Protein AF-A8V5G4-F1 (afdb_monomer)

pLDDT: mean 94.45, std 5.9, range [52.25, 98.38]

Mean predicted aligned error: 3.03 Å

Foldseek 3Di:
DFDPLLVVLVVLCVVVVNDDDVQLSVVVSVLLVLCLVLCVVLVLDPDRDSNCCSVVFQNVLSVVVVVCVVVVNDQFCEEEEDAQCRLNPPNVSVCSRCPPRYNYDYHHDDVSSVVNVVVSVVD

Secondary structure (DSSP, 8-state):
---TTHHHHHHHHHHTT----HHHHHHHHHHHHHHHHHHHHH---S---HHHHIIIIIIHHHHHHHHHHHTT---TTEEEEEET-TTTTTHHHHHHHHGGGEEEEEE-S-HHHHHHHHHHHT-

Solvent-accessible surface area (backbone atoms only — not comparable to full-atom values): 7141 Å² total; per-residue (Å²): 132,80,59,75,51,52,55,53,42,54,50,54,30,56,79,66,75,45,92,77,53,73,71,44,50,52,50,51,43,53,46,51,57,50,46,57,60,46,35,75,74,67,60,63,63,90,81,78,54,64,58,54,44,33,50,72,45,44,45,51,32,50,49,49,58,58,49,28,62,76,68,73,53,80,55,73,83,32,83,43,77,29,82,64,15,56,84,40,53,47,48,48,50,44,43,58,72,50,41,89,36,42,50,76,45,78,38,59,86,54,63,75,38,42,51,52,54,58,59,57,73,77,109

Structure (mmCIF, N/CA/C/O backbone):
data_AF-A8V5G4-F1
#
_entry.id   AF-A8V5G4-F1
#
loop_
_atom_site.group_PDB
_atom_site.id
_atom_site.type_symbol
_atom_site.label_atom_id
_atom_site.label_alt_id
_atom_site.label_comp_id
_atom_site.label_asym_id
_atom_site.label_entity_id
_atom_site.label_seq_id
_atom_site.pdbx_PDB_ins_code
_atom_site.Cartn_x
_atom_site.Cartn_y
_atom_site.Cartn_z
_atom_site.occupancy
_atom_site.B_iso_or_equiv
_atom_site.auth_seq_id
_atom_site.auth_comp_id
_atom_site.auth_asym_id
_atom_site.auth_atom_id
_atom_site.pdbx_PDB_model_num
ATOM 1 N N . MET A 1 1 ? 5.708 -18.746 -5.980 1.00 67.44 1 MET A N 1
ATOM 2 C CA . MET A 1 1 ? 6.543 -18.438 -4.799 1.00 67.44 1 MET A CA 1
ATOM 3 C C . MET A 1 1 ? 6.473 -16.942 -4.561 1.00 67.44 1 MET A C 1
ATOM 5 O O . MET A 1 1 ? 6.539 -16.213 -5.543 1.00 67.44 1 MET A O 1
ATOM 9 N N . MET A 1 2 ? 6.286 -16.519 -3.309 1.00 81.19 2 MET A N 1
ATOM 10 C CA . MET A 1 2 ? 6.210 -15.104 -2.922 1.00 81.19 2 MET A CA 1
ATOM 11 C C . MET A 1 2 ? 7.555 -14.407 -3.172 1.00 81.19 2 MET A C 1
ATOM 13 O O . MET A 1 2 ? 8.603 -15.034 -2.990 1.00 81.19 2 MET A O 1
ATOM 17 N N . ASN A 1 3 ? 7.550 -13.142 -3.606 1.00 90.50 3 ASN A N 1
ATOM 18 C CA . ASN A 1 3 ? 8.792 -12.402 -3.831 1.00 90.50 3 ASN A CA 1
ATOM 19 C C . ASN A 1 3 ? 9.570 -12.268 -2.503 1.00 90.50 3 ASN A C 1
ATOM 21 O O . ASN A 1 3 ? 8.979 -11.858 -1.498 1.00 90.50 3 ASN A O 1
ATOM 25 N N . PRO A 1 4 ? 10.890 -12.552 -2.473 1.00 93.31 4 PRO A N 1
ATOM 26 C CA . PRO A 1 4 ? 11.698 -12.437 -1.256 1.00 93.31 4 PRO A CA 1
ATOM 27 C C . PRO A 1 4 ? 11.636 -11.049 -0.612 1.00 93.31 4 PRO A C 1
ATOM 29 O O . PRO A 1 4 ? 11.712 -10.928 0.610 1.00 93.31 4 PRO A O 1
ATOM 32 N N . GLU A 1 5 ? 11.452 -9.999 -1.413 1.00 95.88 5 GLU A N 1
ATOM 33 C CA . GLU A 1 5 ? 11.369 -8.620 -0.938 1.00 95.88 5 GLU A CA 1
ATOM 34 C C . GLU A 1 5 ? 10.124 -8.346 -0.083 1.00 95.88 5 GLU A C 1
ATOM 36 O O . GLU A 1 5 ? 10.141 -7.421 0.723 1.00 95.88 5 GLU A O 1
ATOM 41 N N . ILE A 1 6 ? 9.073 -9.169 -0.154 1.00 97.31 6 ILE A N 1
ATOM 42 C CA . ILE A 1 6 ? 7.912 -9.046 0.745 1.00 97.31 6 ILE A CA 1
ATOM 43 C C . ILE A 1 6 ? 8.288 -9.367 2.197 1.00 97.31 6 ILE A C 1
ATOM 45 O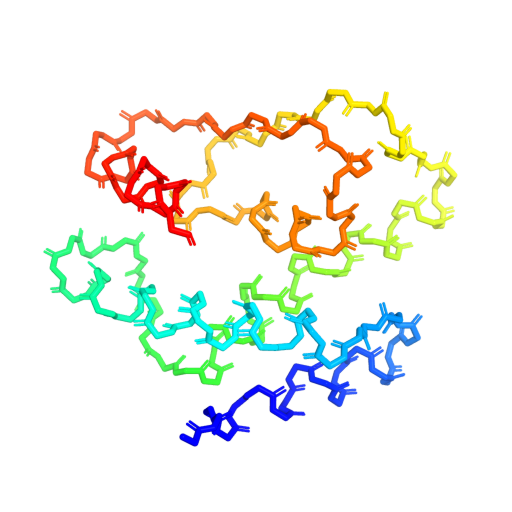 O . ILE A 1 6 ? 7.720 -8.788 3.124 1.00 97.31 6 ILE A O 1
ATOM 49 N N . ASN A 1 7 ? 9.324 -10.180 2.425 1.00 96.81 7 ASN A N 1
ATOM 50 C CA . ASN A 1 7 ? 9.854 -10.394 3.774 1.00 96.81 7 ASN A CA 1
ATOM 51 C C . ASN A 1 7 ? 10.452 -9.109 4.366 1.00 96.81 7 ASN A C 1
ATOM 53 O O . ASN A 1 7 ? 10.417 -8.917 5.581 1.00 96.81 7 ASN A O 1
ATOM 57 N N . ILE A 1 8 ? 10.955 -8.200 3.520 1.00 97.75 8 ILE A N 1
ATOM 58 C CA . ILE A 1 8 ? 11.422 -6.879 3.954 1.00 97.75 8 ILE A CA 1
ATOM 59 C C . ILE A 1 8 ? 10.234 -6.063 4.465 1.00 97.75 8 ILE A C 1
ATOM 61 O O . ILE A 1 8 ? 10.339 -5.469 5.534 1.00 97.75 8 ILE A O 1
ATOM 65 N N . LEU A 1 9 ? 9.098 -6.082 3.756 1.00 98.19 9 LEU A N 1
ATOM 66 C CA . LEU A 1 9 ? 7.877 -5.406 4.205 1.00 98.19 9 LEU A CA 1
ATOM 67 C C . LEU A 1 9 ? 7.405 -5.959 5.553 1.00 98.19 9 LEU A C 1
ATOM 69 O O . LEU A 1 9 ? 7.180 -5.187 6.481 1.00 98.19 9 LEU A O 1
ATOM 73 N N . LYS A 1 10 ? 7.322 -7.292 5.677 1.00 98.19 10 LYS A N 1
ATOM 74 C CA . LYS A 1 10 ? 6.919 -7.972 6.918 1.00 98.19 10 LYS A CA 1
ATOM 75 C C . LYS A 1 10 ? 7.791 -7.537 8.095 1.00 98.19 10 LYS A C 1
ATOM 77 O O . LYS A 1 10 ? 7.258 -7.131 9.125 1.00 98.19 10 LYS A O 1
ATOM 82 N N . ARG A 1 11 ? 9.116 -7.563 7.919 1.00 98.31 11 ARG A N 1
ATOM 83 C CA . ARG A 1 11 ? 10.079 -7.143 8.944 1.00 98.31 11 ARG A CA 1
ATOM 84 C C . ARG A 1 11 ? 9.909 -5.670 9.324 1.00 98.31 11 ARG A C 1
ATOM 86 O O . ARG A 1 11 ? 9.811 -5.366 10.506 1.00 98.31 11 ARG A O 1
ATOM 93 N N . LEU A 1 12 ? 9.820 -4.766 8.346 1.00 98.25 12 LEU A N 1
ATOM 94 C CA . LEU A 1 12 ? 9.664 -3.330 8.609 1.00 98.25 12 LEU A CA 1
ATOM 95 C C . LEU A 1 12 ? 8.354 -3.018 9.344 1.00 98.25 12 LEU A C 1
ATOM 97 O O . LEU A 1 12 ? 8.351 -2.230 10.288 1.00 98.25 12 LEU A O 1
ATOM 101 N N . CYS A 1 13 ? 7.247 -3.662 8.964 1.00 98.19 13 CYS A N 1
ATOM 102 C CA . CYS A 1 13 ? 5.979 -3.535 9.679 1.00 98.19 13 CYS A CA 1
ATOM 103 C C . CYS A 1 13 ? 6.090 -4.027 11.130 1.00 98.19 13 CYS A C 1
ATOM 105 O O . CYS A 1 13 ? 5.615 -3.342 12.034 1.00 98.19 13 CYS A O 1
ATOM 107 N N . GLN A 1 14 ? 6.758 -5.161 11.371 1.00 97.50 14 GLN 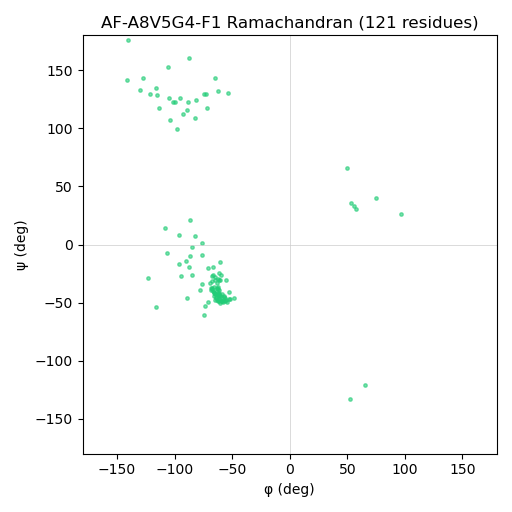A N 1
ATOM 108 C CA . GLN A 1 14 ? 6.987 -5.688 12.722 1.00 97.50 14 GLN A CA 1
ATOM 109 C C . GLN A 1 14 ? 7.832 -4.737 13.581 1.00 97.50 14 GLN A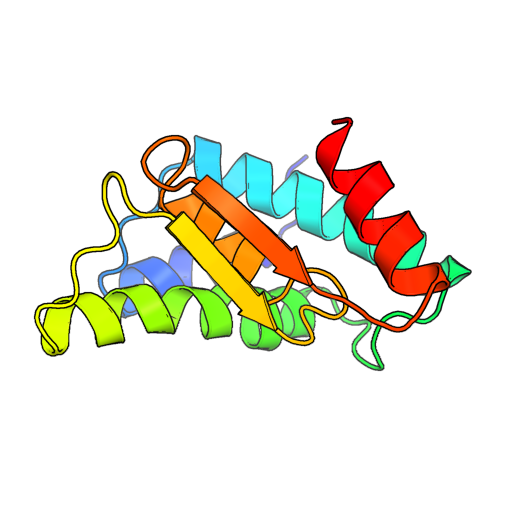 C 1
ATOM 111 O O . GLN A 1 14 ? 7.421 -4.400 14.688 1.00 97.50 14 GLN A O 1
ATOM 116 N N . GLU A 1 15 ? 8.962 -4.255 13.055 1.00 97.88 15 GLU A N 1
ATOM 117 C CA . GLU A 1 15 ? 9.868 -3.313 13.737 1.00 97.88 15 GLU A CA 1
ATOM 118 C C . GLU A 1 15 ? 9.176 -1.991 14.111 1.00 97.88 15 GLU A C 1
ATOM 120 O O . GLU A 1 15 ? 9.560 -1.338 15.078 1.00 97.88 15 GLU A O 1
ATOM 125 N N . ASN A 1 16 ? 8.130 -1.611 13.371 1.00 97.56 16 ASN A N 1
ATOM 126 C CA . ASN A 1 16 ? 7.385 -0.367 13.568 1.00 97.56 16 ASN A CA 1
ATOM 127 C C . ASN A 1 16 ? 5.986 -0.587 14.165 1.00 97.56 16 ASN A C 1
ATOM 129 O O . ASN A 1 16 ? 5.160 0.326 14.159 1.00 97.56 16 ASN A O 1
ATOM 133 N N . TYR A 1 17 ? 5.704 -1.782 14.697 1.00 96.88 17 TYR A N 1
ATOM 134 C CA . TYR A 1 17 ? 4.432 -2.132 15.342 1.00 96.88 17 TYR A CA 1
ATOM 135 C C . TYR A 1 17 ? 3.192 -1.909 14.455 1.00 96.88 17 TYR A C 1
ATOM 137 O O . TYR A 1 17 ? 2.116 -1.560 14.950 1.00 96.88 17 TYR A O 1
ATOM 145 N N . ILE A 1 18 ? 3.333 -2.093 13.142 1.00 97.69 18 ILE A N 1
ATOM 146 C CA . ILE A 1 18 ? 2.242 -2.080 12.164 1.00 97.69 18 ILE A CA 1
ATOM 147 C C . ILE A 1 18 ? 1.767 -3.523 11.984 1.00 97.69 18 ILE A C 1
ATOM 149 O O . ILE A 1 18 ? 2.493 -4.375 11.471 1.00 97.69 18 ILE A O 1
ATOM 153 N N . LYS A 1 19 ? 0.539 -3.815 12.420 1.00 96.25 19 LYS A N 1
ATOM 154 C CA . LYS A 1 19 ? -0.053 -5.155 12.290 1.00 96.25 19 LYS A CA 1
ATOM 155 C C . LYS A 1 19 ? -0.396 -5.433 10.831 1.00 96.25 19 LYS A C 1
ATOM 157 O O . LYS A 1 19 ? -1.252 -4.749 10.289 1.00 96.25 19 LYS A O 1
ATOM 162 N N . ILE A 1 20 ? 0.234 -6.438 10.232 1.00 97.25 20 ILE A N 1
ATOM 163 C CA . ILE A 1 20 ? -0.027 -6.871 8.856 1.00 97.25 20 ILE A CA 1
ATOM 164 C C . ILE A 1 20 ? -0.242 -8.387 8.825 1.00 97.25 20 ILE A C 1
ATOM 166 O O . ILE A 1 20 ? 0.507 -9.134 9.458 1.00 97.25 20 ILE A O 1
ATOM 170 N N . SER A 1 21 ? -1.286 -8.842 8.135 1.00 97.75 21 SER A N 1
ATOM 171 C CA . SER A 1 21 ? -1.615 -10.265 8.002 1.00 97.75 21 SER A CA 1
ATOM 172 C C . SER A 1 21 ? -0.895 -10.909 6.815 1.00 97.75 21 SER A C 1
ATOM 174 O O . SER A 1 21 ? -0.488 -10.228 5.873 1.00 97.75 21 SER A O 1
ATOM 176 N N . ASP A 1 22 ? -0.775 -12.240 6.811 1.00 96.81 22 ASP A N 1
ATOM 177 C CA . ASP A 1 22 ? -0.185 -12.952 5.669 1.00 96.81 22 ASP A CA 1
ATOM 178 C C . ASP A 1 22 ? -1.017 -12.761 4.385 1.00 96.81 22 ASP A C 1
ATOM 180 O O . ASP A 1 22 ? -0.450 -12.588 3.309 1.00 96.81 22 ASP A O 1
ATOM 184 N N . LYS A 1 23 ? -2.350 -12.642 4.494 1.00 96.69 23 LYS A N 1
ATOM 185 C CA . LYS A 1 23 ? -3.224 -12.301 3.355 1.00 96.69 23 LYS A CA 1
ATOM 186 C C . LYS A 1 23 ? -2.900 -10.924 2.769 1.00 96.69 23 LYS A C 1
ATOM 188 O O . LYS A 1 23 ? -2.867 -10.759 1.553 1.00 96.69 23 LYS A O 1
ATOM 193 N N . GLN A 1 24 ? -2.638 -9.933 3.621 1.00 97.69 24 GLN A N 1
ATOM 194 C CA . GLN A 1 24 ? -2.228 -8.602 3.169 1.00 97.69 24 GLN A CA 1
ATOM 195 C C . GLN A 1 24 ? -0.852 -8.647 2.497 1.00 97.69 24 GLN A C 1
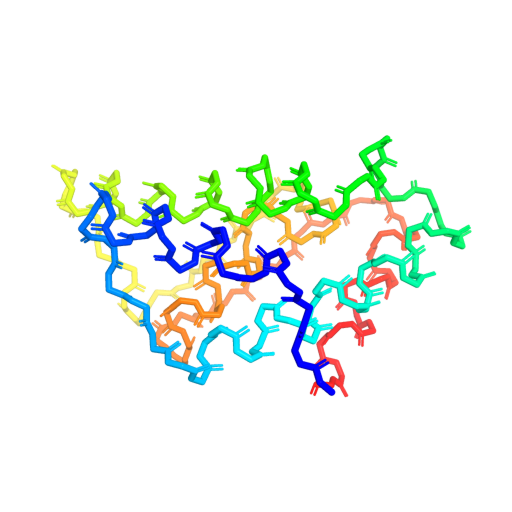ATOM 197 O O . GLN A 1 24 ? -0.662 -8.024 1.454 1.00 97.69 24 GLN A O 1
ATOM 202 N N . LEU A 1 25 ? 0.094 -9.425 3.033 1.00 98.19 25 LEU A N 1
ATOM 203 C CA . LEU A 1 25 ? 1.405 -9.628 2.407 1.00 98.19 25 LEU A CA 1
ATOM 204 C C . LEU A 1 25 ? 1.291 -10.278 1.019 1.00 98.19 25 LEU A C 1
ATOM 206 O O . LEU A 1 25 ? 1.972 -9.844 0.092 1.00 98.19 25 LEU A O 1
ATOM 210 N N . GLU A 1 26 ? 0.389 -11.245 0.838 1.00 97.19 26 GLU A N 1
ATOM 211 C CA . GLU A 1 26 ? 0.088 -11.823 -0.479 1.00 97.19 26 GLU A CA 1
ATOM 212 C C . GLU A 1 26 ? -0.495 -10.790 -1.457 1.00 97.19 26 GLU A C 1
ATOM 214 O O . GLU A 1 26 ? -0.162 -10.797 -2.645 1.00 97.19 26 GLU A O 1
ATOM 219 N N . LEU A 1 27 ? -1.349 -9.876 -0.985 1.00 97.00 27 LEU A N 1
ATOM 220 C CA . LEU A 1 27 ? -1.860 -8.774 -1.808 1.00 97.00 27 LEU A CA 1
ATOM 221 C C . LEU A 1 27 ? -0.741 -7.806 -2.209 1.00 97.00 27 LEU A C 1
ATOM 223 O O . LEU A 1 27 ? -0.668 -7.415 -3.375 1.00 97.00 27 LEU A O 1
ATOM 227 N N . PHE A 1 28 ? 0.174 -7.476 -1.295 1.00 97.88 28 PHE A N 1
ATOM 228 C CA . PHE A 1 28 ? 1.365 -6.689 -1.623 1.00 97.88 28 PHE A CA 1
ATOM 229 C C . PHE A 1 28 ? 2.279 -7.403 -2.627 1.00 97.88 28 PHE A C 1
ATOM 231 O O . PHE A 1 28 ? 2.830 -6.751 -3.512 1.00 97.88 28 PHE A O 1
ATOM 238 N N . ASP A 1 29 ? 2.409 -8.729 -2.553 1.00 97.38 29 ASP A N 1
ATOM 239 C CA . ASP A 1 29 ? 3.182 -9.527 -3.512 1.00 97.38 29 ASP A CA 1
ATOM 240 C C . ASP A 1 29 ? 2.590 -9.483 -4.930 1.00 97.38 29 ASP A C 1
ATOM 242 O O . ASP A 1 29 ? 3.293 -9.248 -5.926 1.00 97.38 29 ASP A O 1
ATOM 246 N N . LYS A 1 30 ? 1.265 -9.648 -5.020 1.00 96.06 30 LYS A N 1
ATOM 247 C CA . LYS A 1 30 ? 0.510 -9.501 -6.270 1.00 96.06 30 LYS A CA 1
ATOM 248 C C . LYS A 1 30 ? 0.648 -8.088 -6.822 1.00 96.06 30 LYS A C 1
ATOM 250 O O . LYS A 1 30 ? 0.915 -7.922 -8.014 1.00 96.06 30 LYS A O 1
ATOM 255 N N . TYR A 1 31 ? 0.529 -7.083 -5.958 1.00 96.81 31 TYR A N 1
ATOM 256 C CA . TYR A 1 31 ? 0.663 -5.687 -6.343 1.00 96.81 31 TYR A CA 1
ATOM 257 C C . TYR A 1 31 ? 2.079 -5.359 -6.830 1.00 96.81 31 TYR A C 1
ATOM 259 O O . TYR A 1 31 ? 2.222 -4.735 -7.877 1.00 96.81 31 TYR A O 1
ATOM 267 N N . LEU A 1 32 ? 3.127 -5.854 -6.163 1.00 96.44 32 LEU A N 1
ATOM 268 C CA . LEU A 1 32 ? 4.518 -5.692 -6.596 1.00 96.44 32 LEU A CA 1
ATOM 269 C C . LEU A 1 32 ? 4.739 -6.280 -7.990 1.00 96.44 32 LEU A C 1
ATOM 271 O O . LEU A 1 32 ? 5.293 -5.622 -8.872 1.00 96.44 32 LEU A O 1
ATOM 275 N N . SER A 1 33 ? 4.270 -7.508 -8.201 1.00 94.94 33 SER A N 1
ATOM 276 C CA . SER A 1 33 ? 4.397 -8.205 -9.482 1.00 94.94 33 SER A CA 1
ATOM 277 C C . SER A 1 33 ? 3.653 -7.469 -10.602 1.00 94.94 33 SER A C 1
ATOM 279 O O . SER A 1 33 ? 4.181 -7.296 -11.704 1.00 94.94 33 SER A O 1
ATOM 281 N N . PHE A 1 34 ? 2.444 -6.981 -10.313 1.00 94.81 34 PHE A N 1
ATOM 282 C CA . PHE A 1 34 ? 1.641 -6.191 -11.242 1.00 94.81 34 PHE A CA 1
ATOM 283 C C . PHE A 1 34 ? 2.300 -4.846 -11.568 1.00 94.81 34 PHE A C 1
ATOM 285 O O . PHE A 1 34 ? 2.442 -4.491 -12.740 1.00 94.81 34 PHE A O 1
ATOM 292 N N . TYR A 1 35 ? 2.752 -4.127 -10.542 1.00 95.00 35 TYR A N 1
ATOM 293 C CA . TYR A 1 35 ? 3.434 -2.848 -10.675 1.00 95.00 35 TYR A CA 1
ATOM 294 C C . TYR A 1 35 ? 4.681 -2.976 -11.550 1.00 95.00 35 TYR A C 1
ATOM 296 O O . TYR A 1 35 ? 4.830 -2.217 -12.500 1.00 95.00 35 TYR A O 1
ATOM 304 N N . LEU A 1 36 ? 5.551 -3.960 -11.300 1.00 93.88 36 LEU A N 1
ATOM 305 C CA . LEU A 1 36 ? 6.773 -4.157 -12.089 1.00 93.88 36 LEU A CA 1
ATOM 306 C C . LEU A 1 36 ? 6.470 -4.401 -13.566 1.00 93.88 36 LEU A C 1
ATOM 308 O O . LEU A 1 36 ? 7.101 -3.797 -14.435 1.00 93.88 36 LEU A O 1
ATOM 312 N N . LYS A 1 37 ? 5.476 -5.253 -13.848 1.00 93.12 37 LYS A N 1
ATOM 313 C CA . LYS A 1 37 ? 5.046 -5.547 -15.215 1.00 93.12 37 LYS A CA 1
ATOM 314 C C . LYS A 1 37 ? 4.649 -4.269 -15.952 1.00 93.12 37 LYS A C 1
ATOM 316 O O . LYS A 1 37 ? 5.103 -4.045 -17.069 1.00 93.12 37 LYS A O 1
ATOM 321 N N . TRP A 1 38 ? 3.824 -3.430 -15.333 1.00 93.38 38 TRP A N 1
ATOM 322 C CA . TRP A 1 38 ? 3.281 -2.240 -15.988 1.00 93.38 38 TRP A CA 1
ATOM 323 C C . TRP A 1 38 ? 4.191 -1.023 -15.931 1.00 93.38 38 TRP A C 1
ATOM 325 O O . TRP A 1 38 ? 4.155 -0.196 -16.838 1.00 93.38 38 TRP A O 1
ATOM 335 N N . ASN A 1 39 ? 5.064 -0.925 -14.935 1.00 92.50 39 ASN A N 1
ATOM 336 C CA . ASN A 1 39 ? 6.064 0.129 -14.870 1.00 92.50 39 ASN A CA 1
ATOM 337 C C . ASN A 1 39 ? 7.074 0.013 -16.025 1.00 92.50 39 ASN A C 1
ATOM 339 O O . ASN A 1 39 ? 7.534 1.032 -16.536 1.00 92.50 39 ASN A O 1
ATOM 343 N N . ASN A 1 40 ? 7.345 -1.209 -16.501 1.00 88.56 40 ASN A N 1
ATOM 344 C CA . ASN A 1 40 ? 8.137 -1.442 -17.713 1.00 88.56 40 ASN A CA 1
ATOM 345 C C . ASN A 1 40 ? 7.431 -0.975 -19.000 1.00 88.56 40 ASN A C 1
ATOM 347 O O . ASN A 1 40 ? 8.108 -0.618 -19.956 1.00 88.56 40 ASN A O 1
ATOM 351 N N . VAL A 1 41 ? 6.094 -0.951 -19.025 1.00 89.31 41 VAL A N 1
ATOM 352 C CA . VAL A 1 41 ? 5.298 -0.539 -20.198 1.00 89.31 41 VAL A CA 1
ATOM 353 C C . VAL A 1 41 ? 5.033 0.967 -20.195 1.00 89.31 41 VAL A C 1
ATOM 355 O O . VAL A 1 41 ? 5.191 1.633 -21.213 1.00 89.31 41 VAL A O 1
ATOM 358 N N . TYR A 1 42 ? 4.630 1.518 -19.049 1.00 87.00 42 TYR A N 1
ATOM 359 C CA . TYR A 1 42 ? 4.120 2.887 -18.947 1.00 87.00 42 TYR A CA 1
ATOM 360 C C . TYR A 1 42 ? 5.080 3.877 -18.286 1.00 87.00 42 TYR A C 1
ATOM 362 O O . TYR A 1 42 ? 4.792 5.077 -18.301 1.00 87.00 42 TYR A O 1
ATOM 370 N N . ASN A 1 43 ? 6.209 3.425 -17.727 1.00 87.94 43 ASN A N 1
ATOM 371 C CA . ASN A 1 43 ? 7.142 4.265 -16.969 1.00 87.94 43 ASN A CA 1
ATOM 372 C C . ASN A 1 43 ? 6.395 5.093 -15.900 1.00 87.94 43 ASN A C 1
ATOM 374 O O . ASN A 1 43 ? 6.239 6.312 -16.021 1.00 87.94 43 ASN A O 1
ATOM 378 N N . LEU A 1 44 ? 5.827 4.388 -14.917 1.00 88.38 44 LEU A N 1
ATOM 379 C CA . LEU A 1 44 ? 4.944 4.935 -13.881 1.00 88.38 44 LEU A CA 1
ATOM 380 C C . LEU A 1 44 ? 5.722 5.711 -12.805 1.00 88.38 44 LEU A C 1
ATOM 382 O O . LEU A 1 44 ? 5.223 6.705 -12.283 1.00 88.38 44 LEU A O 1
ATOM 386 N N . SER A 1 45 ? 6.943 5.264 -12.508 1.00 87.88 45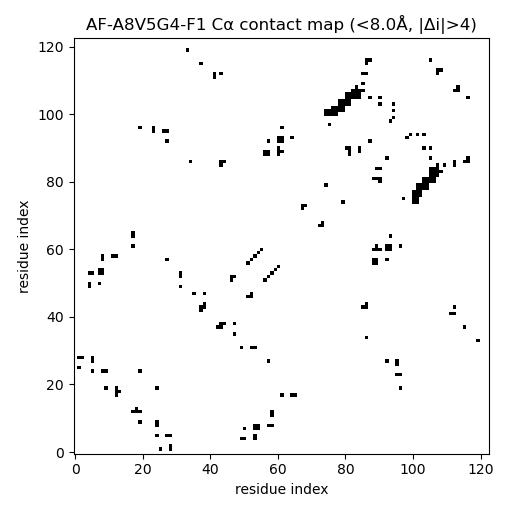 SER A N 1
ATOM 387 C CA . SER A 1 45 ? 7.910 5.865 -11.574 1.00 87.88 45 SER A CA 1
ATOM 388 C C . SER A 1 45 ? 9.315 5.763 -12.170 1.00 87.88 45 SER A C 1
ATOM 390 O O . SER A 1 45 ? 9.485 5.113 -13.194 1.00 87.88 45 SER A O 1
ATOM 392 N N . SER A 1 46 ? 10.343 6.324 -11.532 1.00 88.81 46 SER A N 1
ATOM 393 C CA . SER A 1 46 ? 11.760 6.035 -11.824 1.00 88.81 46 SER A CA 1
ATOM 394 C C . SER A 1 46 ? 12.294 4.826 -11.041 1.00 88.81 46 SER A C 1
ATOM 396 O O . SER A 1 46 ? 13.261 4.193 -11.459 1.00 88.81 46 SER A O 1
ATOM 398 N N . ILE A 1 47 ? 11.631 4.429 -9.949 1.00 88.44 47 ILE A N 1
ATOM 399 C CA . ILE A 1 47 ? 12.064 3.308 -9.105 1.00 88.44 47 ILE A CA 1
ATOM 400 C C . ILE A 1 47 ? 11.759 1.976 -9.807 1.00 88.44 47 ILE A C 1
ATOM 402 O O . ILE A 1 47 ? 10.648 1.749 -10.295 1.00 88.44 47 ILE A O 1
ATOM 406 N N . ARG A 1 48 ? 12.767 1.098 -9.894 1.00 87.44 48 ARG A N 1
ATOM 407 C CA . ARG A 1 48 ? 12.682 -0.219 -10.564 1.00 87.44 48 ARG A CA 1
ATOM 408 C C . ARG A 1 48 ? 13.029 -1.396 -9.663 1.00 87.44 48 ARG A C 1
ATOM 410 O O . ARG A 1 48 ? 12.532 -2.496 -9.887 1.00 87.44 48 ARG A O 1
ATOM 417 N N . LYS A 1 49 ? 13.885 -1.189 -8.662 1.00 94.19 49 LYS A N 1
ATOM 418 C CA . LYS A 1 49 ? 14.336 -2.263 -7.775 1.00 94.19 49 LYS A CA 1
ATOM 419 C C . LYS A 1 49 ? 13.206 -2.658 -6.828 1.00 94.19 49 LYS A C 1
ATOM 421 O O . LYS A 1 49 ? 12.634 -1.796 -6.167 1.00 94.19 49 LYS A O 1
ATOM 426 N N . LYS A 1 50 ? 12.917 -3.959 -6.739 1.00 95.88 50 LYS A N 1
ATOM 427 C CA . LYS A 1 50 ? 11.864 -4.517 -5.871 1.00 95.88 50 LYS A CA 1
ATOM 428 C C . LYS A 1 50 ? 11.997 -4.057 -4.426 1.00 95.88 50 LYS A C 1
ATOM 430 O O . LYS A 1 50 ? 11.035 -3.575 -3.842 1.00 95.88 50 LYS A O 1
ATOM 435 N N . GLU A 1 51 ? 13.211 -4.135 -3.891 1.00 96.38 51 GLU A N 1
ATOM 436 C CA . GLU A 1 51 ? 13.517 -3.693 -2.534 1.00 96.38 51 GLU A CA 1
ATOM 437 C C . GLU A 1 51 ? 13.200 -2.207 -2.324 1.00 96.38 51 GLU A C 1
ATOM 439 O O . GLU A 1 51 ? 12.621 -1.833 -1.305 1.00 96.38 51 GLU A O 1
ATOM 444 N N . GLU A 1 52 ? 13.541 -1.351 -3.291 1.00 96.31 52 GLU A N 1
ATOM 445 C CA . GLU A 1 52 ? 13.239 0.075 -3.194 1.00 96.31 52 GLU A CA 1
ATOM 446 C C . GLU A 1 52 ? 11.740 0.350 -3.282 1.00 96.31 52 GLU A C 1
ATOM 448 O O . GLU A 1 52 ? 11.258 1.206 -2.553 1.00 96.31 52 GLU A O 1
ATOM 453 N N . ILE A 1 53 ? 10.996 -0.381 -4.116 1.00 96.50 53 ILE A N 1
ATOM 454 C CA . ILE A 1 53 ? 9.530 -0.271 -4.185 1.00 96.50 53 ILE A CA 1
ATOM 455 C C . ILE A 1 53 ? 8.922 -0.644 -2.830 1.00 96.50 53 ILE A C 1
ATOM 457 O O . ILE A 1 53 ? 8.103 0.095 -2.286 1.00 96.50 53 ILE A O 1
ATOM 461 N N . VAL A 1 54 ? 9.365 -1.756 -2.242 1.00 97.69 54 VAL A N 1
ATOM 462 C CA . VAL A 1 54 ? 8.881 -2.197 -0.932 1.00 97.69 54 VAL A CA 1
ATOM 463 C C . VAL A 1 54 ? 9.170 -1.154 0.150 1.00 97.69 54 VAL A C 1
ATOM 465 O O . VAL A 1 54 ? 8.283 -0.833 0.933 1.00 97.69 54 VAL A O 1
ATOM 468 N N . LYS A 1 55 ? 10.376 -0.582 0.187 1.00 97.38 55 LYS A N 1
ATOM 469 C CA . LYS A 1 55 ? 10.753 0.407 1.210 1.00 97.38 55 LYS A CA 1
ATOM 470 C C . LYS A 1 55 ? 10.098 1.774 0.987 1.00 97.38 55 LYS A C 1
ATOM 472 O O . LYS A 1 55 ? 9.478 2.306 1.898 1.00 97.38 55 LYS A O 1
ATOM 477 N N . LYS A 1 56 ? 10.248 2.337 -0.214 1.00 95.88 56 LYS A N 1
ATOM 478 C CA . LYS A 1 56 ? 9.911 3.735 -0.541 1.00 95.88 56 LYS A CA 1
ATOM 479 C C . LYS A 1 56 ? 8.479 3.935 -1.026 1.00 95.88 56 LYS A C 1
ATOM 481 O O . LYS A 1 56 ? 8.040 5.071 -1.132 1.00 95.88 56 LYS A O 1
ATOM 486 N N . HIS A 1 57 ? 7.772 2.869 -1.393 1.00 95.94 57 HIS A N 1
ATOM 487 C CA . HIS A 1 57 ? 6.372 2.970 -1.797 1.00 95.94 57 HIS A CA 1
ATOM 488 C C . HIS A 1 57 ? 5.468 2.214 -0.835 1.00 95.94 57 HIS A C 1
ATOM 490 O O . HIS A 1 57 ? 4.541 2.808 -0.297 1.00 95.94 57 HIS A O 1
ATOM 496 N N . PHE A 1 58 ? 5.725 0.933 -0.565 1.00 97.94 58 PHE A N 1
ATOM 497 C CA . PHE A 1 58 ? 4.807 0.155 0.275 1.00 97.94 58 PHE A CA 1
ATOM 498 C C . PHE A 1 58 ? 4.925 0.530 1.749 1.00 97.94 58 PHE A C 1
ATOM 500 O O . PHE A 1 58 ? 3.953 0.994 2.339 1.00 97.94 58 PHE A O 1
ATOM 507 N N . PHE A 1 59 ? 6.109 0.351 2.335 1.00 98.38 59 PHE A N 1
ATOM 508 C CA . PHE A 1 59 ? 6.322 0.615 3.752 1.00 98.38 59 PHE A CA 1
ATOM 509 C C . PHE A 1 59 ? 6.126 2.095 4.086 1.00 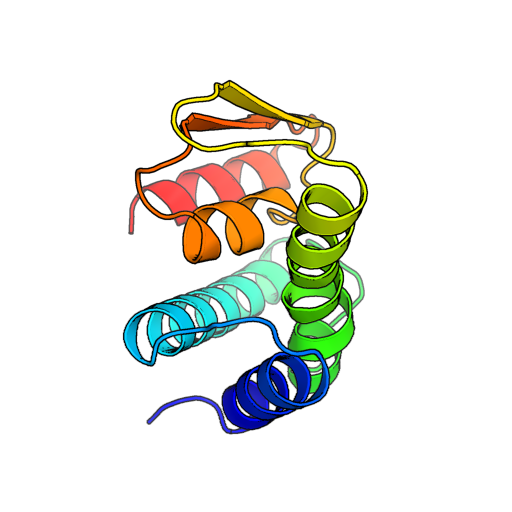98.38 59 PHE A C 1
ATOM 511 O O . PHE A 1 59 ? 5.402 2.389 5.030 1.00 98.38 59 PHE A O 1
ATOM 518 N N . ASP A 1 60 ? 6.679 3.004 3.276 1.00 97.75 60 ASP A N 1
ATOM 519 C CA . ASP A 1 60 ? 6.475 4.451 3.432 1.00 97.75 60 ASP A CA 1
ATOM 520 C C . ASP A 1 60 ? 4.982 4.819 3.511 1.00 97.75 60 ASP A C 1
ATOM 522 O O . ASP A 1 60 ? 4.555 5.472 4.461 1.00 97.75 60 ASP A O 1
ATOM 526 N N . SER A 1 61 ? 4.147 4.275 2.618 1.00 98.06 61 SER A N 1
ATOM 527 C CA . SER A 1 61 ? 2.691 4.485 2.669 1.00 98.06 61 SER A CA 1
ATOM 528 C C . SER A 1 61 ? 2.050 3.923 3.943 1.00 98.06 61 SER A C 1
ATOM 530 O O . SER A 1 61 ? 1.138 4.534 4.495 1.00 98.06 61 SER A O 1
ATOM 532 N N . LEU A 1 62 ? 2.519 2.772 4.440 1.00 98.19 62 LEU A N 1
ATOM 533 C CA . LEU A 1 62 ? 2.012 2.174 5.680 1.00 98.19 62 LEU A CA 1
ATOM 534 C C . LEU A 1 62 ? 2.418 2.956 6.935 1.00 98.19 62 LEU A C 1
ATOM 536 O O . LEU A 1 62 ? 1.736 2.841 7.952 1.00 98.19 62 LEU A O 1
ATOM 540 N N . THR A 1 63 ? 3.464 3.788 6.888 1.00 97.75 63 THR A N 1
ATOM 541 C CA . THR A 1 63 ? 3.800 4.664 8.026 1.00 97.75 63 THR A CA 1
ATOM 542 C C . THR A 1 63 ? 2.673 5.647 8.356 1.00 97.75 63 THR A C 1
ATOM 544 O O . THR A 1 63 ? 2.518 6.028 9.518 1.00 97.75 63 THR A O 1
ATOM 547 N N . LEU A 1 64 ? 1.812 5.978 7.382 1.00 97.06 64 LEU A N 1
ATOM 548 C CA . LEU A 1 64 ? 0.625 6.805 7.607 1.00 97.06 64 LEU A CA 1
ATOM 549 C C . LEU A 1 64 ? -0.348 6.175 8.604 1.00 97.06 64 LEU A C 1
ATOM 551 O O . LEU A 1 64 ? -0.978 6.906 9.356 1.00 97.06 64 LEU A O 1
ATOM 555 N N . VAL A 1 65 ? -0.420 4.842 8.691 1.00 95.94 65 VAL A N 1
ATOM 556 C CA . VAL A 1 65 ? -1.236 4.160 9.711 1.00 95.94 65 VAL A CA 1
ATOM 557 C C . VAL A 1 65 ? -0.809 4.606 11.110 1.00 95.94 65 VAL A C 1
ATOM 559 O O . VAL A 1 65 ? -1.648 4.971 11.929 1.00 95.94 65 VAL A O 1
ATOM 562 N N . LYS A 1 66 ? 0.505 4.655 11.373 1.00 95.25 66 LYS A N 1
ATOM 563 C CA . LYS A 1 66 ? 1.044 5.131 12.654 1.00 95.25 66 LYS A CA 1
ATOM 564 C C . LYS A 1 66 ? 0.812 6.611 12.879 1.00 95.25 66 LYS A C 1
ATOM 566 O O . LYS A 1 66 ? 0.556 7.015 14.013 1.00 95.25 66 LYS A O 1
ATOM 571 N N . LEU A 1 67 ? 0.903 7.414 11.822 1.00 96.31 67 LEU A N 1
ATOM 572 C CA . LEU A 1 67 ? 0.576 8.829 11.909 1.00 96.31 67 LEU A CA 1
ATOM 573 C C . LEU A 1 67 ? -0.885 9.011 12.330 1.00 96.31 67 LEU A C 1
ATOM 575 O O . LEU A 1 67 ? -1.133 9.710 13.306 1.00 96.31 67 LEU A O 1
ATOM 579 N N . PHE A 1 68 ? -1.819 8.330 11.663 1.00 95.94 68 PHE A N 1
ATOM 580 C CA . PHE A 1 68 ? -3.249 8.411 11.954 1.00 95.94 68 PHE A CA 1
ATOM 581 C C . PHE A 1 68 ? -3.583 7.931 13.369 1.00 95.94 68 PHE A C 1
ATOM 583 O O . PHE A 1 68 ? -4.299 8.633 14.082 1.00 95.94 68 PHE A O 1
ATOM 590 N N . GLU A 1 69 ? -2.995 6.812 13.815 1.00 93.38 69 GLU A N 1
ATOM 591 C CA . GLU A 1 69 ? -3.095 6.342 15.206 1.00 93.38 69 GLU A CA 1
ATOM 592 C C . GLU A 1 69 ? -2.625 7.423 16.194 1.00 93.38 69 GLU A C 1
ATOM 594 O O . GLU A 1 69 ? -3.321 7.734 17.157 1.00 93.38 69 GLU A O 1
ATOM 599 N N . LYS A 1 70 ? -1.462 8.038 15.944 1.00 95.75 70 LYS A N 1
ATOM 600 C CA . LYS A 1 70 ? -0.877 9.060 16.826 1.00 95.75 70 LYS A CA 1
ATOM 601 C C . LYS A 1 70 ? -1.686 10.359 16.854 1.00 95.75 70 LYS A C 1
ATOM 603 O O . LYS A 1 70 ? -1.681 11.056 17.867 1.00 95.75 70 LYS A O 1
ATOM 608 N N . THR A 1 71 ? -2.344 10.710 15.752 1.00 96.88 71 THR A N 1
ATOM 609 C CA . THR A 1 71 ? -3.141 11.938 15.624 1.00 96.88 71 THR A CA 1
ATOM 610 C C . THR A 1 71 ? -4.632 11.718 15.876 1.00 96.88 71 THR A C 1
ATOM 612 O O . THR A 1 71 ? -5.412 12.635 15.636 1.00 96.88 71 THR A O 1
ATOM 615 N N . ASN A 1 72 ? -5.043 10.530 16.339 1.00 95.00 72 ASN A N 1
ATOM 616 C CA . ASN A 1 72 ? -6.448 10.150 16.535 1.00 95.00 72 ASN A CA 1
ATOM 617 C C . ASN A 1 72 ? -7.325 10.363 15.283 1.00 95.00 72 ASN A C 1
ATOM 619 O O . ASN A 1 72 ? -8.493 10.740 15.384 1.00 95.00 72 ASN A O 1
ATOM 623 N N . ILE A 1 73 ? -6.763 10.129 14.095 1.00 95.19 73 ILE A N 1
ATOM 624 C CA . ILE A 1 73 ? -7.516 10.115 12.838 1.00 95.19 73 ILE A CA 1
ATOM 625 C C . ILE A 1 73 ? -8.009 8.687 12.611 1.00 95.19 73 ILE A C 1
ATOM 627 O O . ILE A 1 73 ? -7.215 7.772 12.412 1.00 95.19 73 ILE A O 1
ATOM 631 N N . GLU A 1 74 ? -9.327 8.496 12.621 1.00 93.38 74 GLU A N 1
ATOM 632 C CA . GLU A 1 74 ? -9.953 7.210 12.312 1.00 93.38 74 GLU A CA 1
ATOM 633 C C . GLU A 1 74 ? -10.454 7.200 10.866 1.00 93.38 74 GLU A C 1
ATOM 635 O O . GLU A 1 74 ? -11.273 8.037 10.473 1.00 93.38 74 GLU A O 1
ATOM 640 N N . LEU A 1 75 ? -9.970 6.235 10.083 1.00 93.06 75 LEU A N 1
ATOM 641 C CA . LEU A 1 75 ? -10.352 6.061 8.682 1.00 93.06 75 LEU A CA 1
ATOM 642 C C . LEU A 1 75 ? -11.469 5.034 8.489 1.00 93.06 75 LEU A C 1
ATOM 644 O O . LEU A 1 75 ? -12.106 5.036 7.439 1.00 93.06 75 LEU A O 1
ATOM 648 N N . ARG A 1 76 ? -11.751 4.172 9.473 1.00 91.81 76 ARG A N 1
ATOM 649 C CA . ARG A 1 76 ? -12.822 3.171 9.375 1.00 91.81 76 ARG A CA 1
ATOM 650 C C . ARG A 1 76 ? -14.161 3.819 9.010 1.00 91.81 76 ARG A C 1
ATOM 652 O O . ARG A 1 76 ? -14.614 4.769 9.648 1.00 91.81 76 ARG A O 1
ATOM 659 N N . ASN A 1 77 ? -14.809 3.247 8.001 1.00 94.31 77 ASN A N 1
ATOM 660 C CA . ASN A 1 77 ? -16.061 3.681 7.387 1.00 94.31 77 ASN A CA 1
ATOM 661 C C . ASN A 1 77 ? -16.021 5.117 6.835 1.00 94.31 77 ASN A C 1
ATOM 663 O O . ASN A 1 77 ? -17.040 5.809 6.836 1.00 94.31 77 ASN A O 1
ATOM 667 N N . LYS A 1 78 ? -14.849 5.585 6.387 1.00 95.50 78 LYS A N 1
ATOM 668 C CA . LYS A 1 78 ? -14.687 6.894 5.746 1.00 95.50 78 LYS A CA 1
ATOM 669 C C . LYS A 1 78 ? -14.481 6.774 4.242 1.00 95.50 78 LYS A C 1
ATOM 671 O O . LYS A 1 78 ? -13.946 5.787 3.730 1.00 95.50 78 LYS A O 1
ATOM 676 N N . GLU A 1 79 ? -14.880 7.836 3.557 1.00 96.94 79 GLU A N 1
ATOM 677 C CA . GLU A 1 79 ? -14.464 8.115 2.190 1.00 96.94 79 GLU A CA 1
ATOM 678 C C . GLU A 1 79 ? -13.084 8.767 2.227 1.00 96.94 79 GLU A C 1
ATOM 680 O O . GLU A 1 79 ? -12.866 9.761 2.922 1.00 96.94 79 GLU A O 1
ATOM 685 N N . VAL A 1 80 ? -12.137 8.172 1.511 1.00 97.00 80 VAL A N 1
ATOM 686 C CA . VAL A 1 80 ? -10.743 8.607 1.465 1.00 97.00 80 VAL A CA 1
ATOM 687 C C . VAL A 1 80 ? -10.405 8.914 0.017 1.00 97.00 80 VAL A C 1
ATOM 689 O O . VAL A 1 80 ? -10.650 8.093 -0.863 1.00 97.00 80 VAL A O 1
ATOM 692 N N . ALA A 1 81 ? -9.834 10.086 -0.236 1.00 97.31 81 ALA A N 1
ATOM 693 C CA . ALA A 1 81 ? -9.370 10.480 -1.558 1.00 97.31 81 ALA A CA 1
ATOM 694 C C . ALA A 1 81 ? -7.848 10.650 -1.549 1.00 97.31 81 ALA A C 1
ATOM 696 O O . ALA A 1 81 ? -7.305 11.362 -0.706 1.00 97.31 81 ALA A O 1
ATOM 697 N N . ASP A 1 82 ? -7.172 10.008 -2.497 1.00 97.12 82 ASP A N 1
ATOM 698 C CA . ASP A 1 82 ? -5.740 10.167 -2.747 1.00 97.12 82 ASP A CA 1
ATOM 699 C C . ASP A 1 82 ? -5.552 11.036 -3.999 1.00 97.12 82 ASP A C 1
ATOM 701 O O . ASP A 1 82 ? -5.837 10.595 -5.115 1.00 97.12 82 ASP A O 1
ATOM 705 N N . PHE A 1 83 ? -5.120 12.285 -3.820 1.00 96.88 83 PHE A N 1
ATOM 706 C CA . PHE A 1 83 ? -4.919 13.237 -4.913 1.00 96.88 83 PHE A CA 1
ATOM 707 C C . PHE A 1 83 ? -3.513 13.123 -5.500 1.00 96.88 83 PHE A C 1
ATOM 709 O O . PHE A 1 83 ? -2.521 13.339 -4.811 1.00 96.88 83 PHE A O 1
ATOM 716 N N . GLY A 1 84 ? -3.432 12.865 -6.806 1.00 94.06 84 GLY A N 1
ATOM 717 C CA . GLY A 1 84 ? -2.161 12.631 -7.483 1.00 94.06 84 GLY A CA 1
ATOM 718 C C . GLY A 1 84 ? -1.595 11.250 -7.166 1.00 94.06 84 GLY A C 1
ATOM 719 O O . GLY A 1 84 ? -0.384 11.113 -7.001 1.00 94.06 84 GLY A O 1
ATOM 720 N N . SER A 1 85 ? -2.460 10.230 -7.103 1.00 92.56 85 SER A N 1
ATOM 721 C CA . SER A 1 85 ? -2.105 8.896 -6.596 1.00 92.56 85 SER A CA 1
ATOM 722 C C . SER A 1 85 ? -0.991 8.215 -7.391 1.00 92.56 85 SER A C 1
ATOM 724 O O . SER A 1 85 ? -0.434 7.204 -6.961 1.00 92.56 85 SER A O 1
ATOM 726 N N . GLY A 1 86 ? -0.662 8.698 -8.590 1.00 93.00 86 GLY A N 1
ATOM 727 C CA . GLY A 1 86 ? 0.455 8.182 -9.349 1.00 93.00 86 GLY A CA 1
ATOM 728 C C . GLY A 1 86 ? 0.216 6.736 -9.763 1.00 93.00 86 GLY A C 1
ATOM 729 O O . GLY A 1 86 ? -0.745 6.394 -10.446 1.00 93.00 86 GLY A O 1
ATOM 730 N N . ALA A 1 87 ? 1.118 5.868 -9.322 1.00 93.31 87 ALA A N 1
ATOM 731 C CA . ALA A 1 87 ? 0.973 4.431 -9.479 1.00 93.31 87 ALA A CA 1
ATOM 732 C C . ALA A 1 87 ? 0.162 3.786 -8.343 1.00 93.31 87 ALA A C 1
ATOM 734 O O . ALA A 1 87 ? 0.320 2.599 -8.126 1.00 93.31 87 ALA A O 1
ATOM 735 N N . GLY A 1 88 ? -0.657 4.545 -7.613 1.00 95.12 88 GLY A N 1
ATOM 736 C CA . GLY A 1 88 ? -1.503 4.071 -6.516 1.00 95.12 88 GLY A CA 1
ATOM 737 C C . GLY A 1 88 ? -0.900 4.250 -5.124 1.00 95.12 88 GLY A C 1
ATOM 738 O O . GLY A 1 88 ? -1.218 3.472 -4.231 1.00 95.12 88 GLY A O 1
ATOM 739 N N . PHE A 1 89 ? -0.013 5.222 -4.922 1.00 95.81 89 PHE A N 1
ATOM 740 C CA . PHE A 1 89 ? 0.620 5.484 -3.628 1.00 95.81 89 PHE A CA 1
ATOM 741 C C . PHE A 1 89 ? 0.224 6.870 -3.102 1.00 95.81 89 PHE A C 1
ATOM 743 O O . PHE A 1 89 ? 0.339 7.822 -3.872 1.00 95.81 89 PHE A O 1
ATOM 750 N N . PRO A 1 90 ? -0.142 7.002 -1.811 1.00 97.56 90 PRO A N 1
ATOM 751 C CA . PRO A 1 90 ? -0.206 5.956 -0.783 1.00 97.56 90 PRO A CA 1
ATOM 752 C C . PRO A 1 90 ? -1.516 5.149 -0.752 1.00 97.56 90 PRO A C 1
ATOM 754 O O . PRO A 1 90 ? -1.644 4.222 0.051 1.00 97.56 90 PRO A O 1
ATOM 757 N N . GLY A 1 91 ? -2.492 5.472 -1.602 1.00 97.62 91 GLY A N 1
ATOM 758 C CA . GLY A 1 91 ? -3.851 4.950 -1.496 1.00 97.62 91 GLY A CA 1
ATOM 759 C C . GLY A 1 91 ? -3.966 3.424 -1.559 1.00 97.62 91 GLY A C 1
ATOM 760 O O . GLY A 1 91 ? -4.605 2.830 -0.696 1.00 97.62 91 GLY A O 1
ATOM 761 N N . VAL A 1 92 ? -3.338 2.747 -2.525 1.00 97.44 92 VAL A N 1
ATOM 762 C CA . VAL A 1 92 ? -3.458 1.282 -2.669 1.00 97.44 92 VAL A CA 1
ATOM 763 C C . VAL A 1 92 ? -2.887 0.539 -1.456 1.00 97.44 92 VAL A C 1
ATOM 765 O O . VAL A 1 92 ? -3.598 -0.320 -0.932 1.00 97.44 92 VAL A O 1
ATOM 768 N N . PRO A 1 93 ? -1.672 0.843 -0.944 1.00 98.06 93 PRO A N 1
ATOM 769 C CA . PRO A 1 93 ? -1.213 0.273 0.324 1.00 98.06 93 PRO A CA 1
ATOM 770 C C . PRO A 1 93 ? -2.195 0.472 1.481 1.00 98.06 93 PRO A C 1
ATOM 772 O O . PRO A 1 93 ? -2.424 -0.466 2.243 1.00 98.06 93 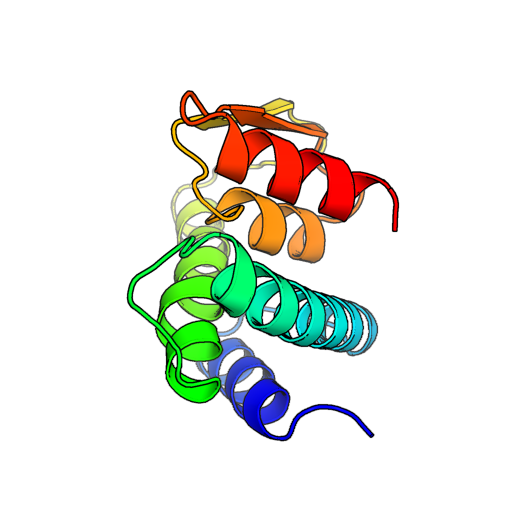PRO A O 1
ATOM 775 N N . LEU A 1 94 ? -2.819 1.652 1.590 1.00 97.50 94 LEU A N 1
ATOM 776 C CA . LEU A 1 94 ? -3.837 1.908 2.611 1.00 97.50 94 LEU A CA 1
ATOM 777 C C . LEU A 1 94 ? -5.107 1.082 2.377 1.00 97.50 94 LEU A C 1
ATOM 779 O O . LEU A 1 94 ? -5.659 0.557 3.337 1.00 97.50 94 LEU A O 1
ATOM 783 N N . LYS A 1 95 ? -5.547 0.888 1.128 1.00 97.31 95 LYS A N 1
ATOM 784 C CA . LYS A 1 95 ? -6.680 0.003 0.811 1.00 97.31 95 LYS A CA 1
ATOM 785 C C . LYS A 1 95 ? -6.380 -1.458 1.121 1.00 97.31 95 LYS A C 1
ATOM 787 O O . LYS A 1 95 ? -7.267 -2.151 1.598 1.00 97.31 95 LYS A O 1
ATOM 792 N N . ILE A 1 96 ? -5.151 -1.925 0.904 1.00 97.38 96 ILE A N 1
ATOM 793 C CA . ILE A 1 96 ? -4.741 -3.276 1.319 1.00 97.38 96 ILE A CA 1
ATOM 794 C C . ILE A 1 96 ? -4.758 -3.386 2.851 1.00 97.38 96 ILE A C 1
ATOM 796 O O . ILE A 1 96 ? -5.202 -4.396 3.387 1.00 97.38 96 ILE A O 1
ATOM 800 N N . TYR A 1 97 ? -4.298 -2.352 3.558 1.00 97.56 97 TYR A N 1
ATOM 801 C CA . TYR A 1 97 ? -4.216 -2.351 5.018 1.00 97.56 97 TYR A CA 1
ATOM 802 C C . TYR A 1 97 ? -5.582 -2.277 5.713 1.00 97.56 97 TYR A C 1
ATOM 804 O O . TYR A 1 97 ? -5.866 -3.045 6.629 1.00 97.56 97 TYR A O 1
ATOM 812 N N . TYR A 1 98 ? -6.422 -1.331 5.294 1.00 96.81 98 TYR A N 1
ATOM 813 C CA . TYR A 1 98 ? -7.747 -1.112 5.868 1.00 96.81 98 TYR A CA 1
ATOM 814 C C . TYR A 1 98 ? -8.825 -1.991 5.227 1.00 96.81 98 TYR A C 1
ATOM 816 O O . TYR A 1 98 ? -9.934 -2.058 5.749 1.00 96.81 98 TYR A O 1
ATOM 824 N N . GLU A 1 99 ? -8.518 -2.675 4.125 1.00 95.19 99 GLU A N 1
ATOM 825 C CA . GLU A 1 99 ? -9.439 -3.575 3.428 1.00 95.19 99 GLU A CA 1
ATOM 826 C C . GLU A 1 99 ? -10.772 -2.863 3.120 1.00 95.19 99 GLU A C 1
ATOM 828 O O . GLU A 1 99 ? -10.785 -1.723 2.643 1.00 95.19 99 GLU A O 1
ATOM 833 N N . ASP A 1 100 ? -11.912 -3.495 3.393 1.00 94.00 100 ASP A N 1
ATOM 834 C CA . ASP A 1 100 ? -13.247 -2.933 3.150 1.00 94.00 100 ASP A CA 1
ATOM 835 C C . ASP A 1 100 ? -13.679 -1.874 4.169 1.00 94.00 100 ASP A C 1
ATOM 837 O O . ASP A 1 100 ? -14.756 -1.296 4.046 1.00 94.00 100 ASP A O 1
ATOM 841 N N . LEU A 1 101 ? -12.820 -1.549 5.136 1.00 95.69 101 LEU A N 1
ATOM 842 C CA . LEU A 1 101 ? -13.100 -0.515 6.127 1.00 95.69 101 LEU A CA 1
ATOM 843 C C . LEU A 1 101 ? -12.935 0.900 5.566 1.00 95.69 101 LEU A C 1
ATOM 845 O O . LEU A 1 101 ? -13.291 1.845 6.257 1.00 95.69 101 LEU A O 1
ATOM 849 N N . ILE A 1 102 ? -12.396 1.075 4.356 1.00 96.75 102 ILE A N 1
ATOM 850 C CA . ILE A 1 102 ? -12.329 2.382 3.688 1.00 96.75 102 ILE A CA 1
ATOM 851 C C . ILE A 1 102 ? -12.917 2.327 2.279 1.00 96.75 102 ILE A C 1
ATOM 853 O O . ILE A 1 102 ? -12.712 1.359 1.531 1.00 96.75 102 ILE A O 1
ATOM 857 N N . ASN A 1 103 ? -13.587 3.413 1.889 1.00 96.12 103 ASN A N 1
ATOM 858 C CA . ASN A 1 103 ? -13.971 3.666 0.506 1.00 96.12 103 ASN A CA 1
ATOM 859 C C . ASN A 1 103 ? -12.945 4.610 -0.131 1.00 96.12 103 ASN A C 1
ATOM 861 O O . ASN A 1 103 ? -12.964 5.815 0.110 1.00 96.12 103 ASN A O 1
ATOM 865 N N . LEU A 1 104 ? -12.009 4.045 -0.894 1.00 96.75 104 LEU A N 1
ATOM 866 C CA . LEU A 1 104 ? -10.890 4.784 -1.468 1.00 96.75 104 LEU A CA 1
ATOM 867 C C . LEU A 1 104 ? -11.185 5.226 -2.905 1.00 96.75 104 LEU A C 1
ATOM 869 O O . LEU A 1 104 ? -11.428 4.394 -3.779 1.00 96.75 104 LEU A O 1
ATOM 873 N N . SER A 1 105 ? -11.040 6.524 -3.156 1.00 96.88 105 SER A N 1
ATOM 874 C CA . SER A 1 105 ? -10.970 7.120 -4.490 1.00 96.88 105 SER A CA 1
ATOM 875 C C . SER A 1 105 ? -9.532 7.522 -4.812 1.00 96.88 105 SER A C 1
ATOM 877 O O . SER A 1 105 ? -8.901 8.259 -4.056 1.00 96.88 105 SER A O 1
ATOM 879 N N . LEU A 1 106 ? -9.014 7.049 -5.944 1.00 97.25 106 LEU A N 1
ATOM 880 C CA . LEU A 1 106 ? -7.704 7.441 -6.465 1.00 97.25 106 LEU A CA 1
ATOM 881 C C . LEU A 1 106 ? -7.905 8.468 -7.579 1.00 97.25 106 LEU A C 1
ATOM 883 O O . LEU A 1 106 ? -8.609 8.191 -8.550 1.00 97.25 106 LEU A O 1
ATOM 887 N N . ILE A 1 107 ? -7.307 9.647 -7.435 1.00 96.56 107 ILE A N 1
ATOM 888 C CA . ILE A 1 107 ? -7.485 10.774 -8.351 1.00 96.56 107 ILE A CA 1
ATOM 889 C C . ILE A 1 107 ? -6.153 11.034 -9.051 1.00 96.56 107 ILE A C 1
ATOM 891 O O . ILE A 1 107 ? -5.157 11.382 -8.420 1.00 96.56 107 ILE A O 1
ATOM 895 N N . GLU A 1 108 ? -6.132 10.888 -10.373 1.00 96.00 108 GLU A N 1
ATOM 896 C CA . GLU A 1 108 ? -4.936 11.066 -11.195 1.00 96.00 108 GLU A CA 1
ATOM 897 C C . GLU A 1 108 ? -5.300 11.768 -12.510 1.00 96.00 108 GLU A C 1
ATOM 899 O O . GLU A 1 108 ? -6.356 11.526 -13.094 1.00 96.00 108 GLU A O 1
ATOM 904 N N . ALA A 1 109 ? -4.423 12.665 -12.957 1.00 95.69 109 ALA A N 1
ATOM 905 C CA . ALA A 1 109 ? -4.594 13.456 -14.171 1.00 95.69 109 ALA A CA 1
ATOM 906 C C . ALA A 1 109 ? -3.902 12.810 -15.382 1.00 95.69 109 ALA A C 1
ATOM 908 O O . ALA A 1 109 ? -4.300 13.010 -16.530 1.00 95.69 109 ALA A O 1
ATOM 909 N N . VAL A 1 110 ? -2.845 12.029 -15.149 1.00 95.12 110 VAL A N 1
ATOM 910 C CA . VAL A 1 110 ? -2.056 11.404 -16.209 1.00 95.12 110 VAL A CA 1
ATOM 911 C C . VAL A 1 110 ? -2.735 10.123 -16.694 1.00 95.12 110 VAL A C 1
ATOM 913 O O . VAL A 1 110 ? -2.669 9.082 -16.043 1.00 95.12 110 VAL A O 1
ATOM 916 N N . GLN A 1 111 ? -3.290 10.158 -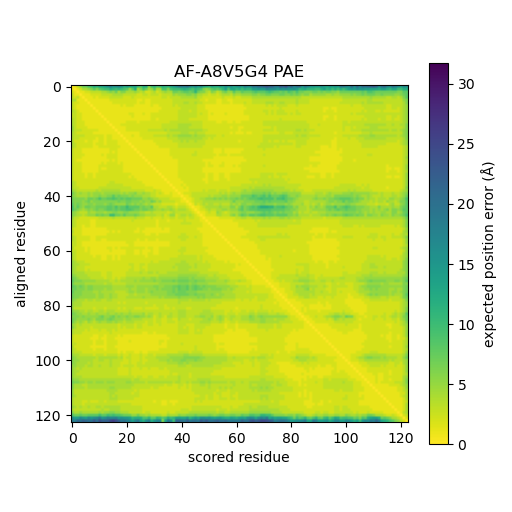17.908 1.00 94.38 111 GLN A N 1
ATOM 917 C CA . GLN A 1 111 ? -4.095 9.074 -18.490 1.00 94.38 111 GLN A CA 1
ATOM 918 C C . GLN A 1 111 ? -3.464 7.675 -18.392 1.00 94.38 111 GLN A C 1
ATOM 920 O O . GLN A 1 111 ? -4.132 6.728 -17.987 1.00 94.38 111 GLN A O 1
ATOM 925 N N . LYS A 1 112 ? -2.173 7.515 -18.719 1.00 94.12 112 LYS A N 1
ATOM 926 C CA . LYS A 1 112 ? -1.492 6.206 -18.624 1.00 94.12 112 LYS A CA 1
ATOM 927 C C . LYS A 1 112 ? -1.456 5.643 -17.197 1.00 94.12 112 LYS A C 1
ATOM 929 O O . LYS A 1 112 ? -1.482 4.430 -17.013 1.00 94.12 112 LYS A O 1
ATOM 934 N N . LYS A 1 113 ? -1.412 6.518 -16.190 1.00 94.94 113 LYS A N 1
ATOM 935 C CA . LYS A 1 113 ? -1.471 6.131 -14.781 1.00 94.94 113 LYS A CA 1
ATOM 936 C C . LYS A 1 113 ? -2.910 5.816 -14.368 1.00 94.94 113 LYS A C 1
ATOM 938 O O . LYS A 1 113 ? -3.121 4.800 -13.720 1.00 94.94 113 LYS A O 1
ATOM 943 N N . CYS A 1 114 ? -3.899 6.574 -14.849 1.00 94.81 114 CYS A N 1
ATOM 944 C CA . CYS A 1 114 ? -5.315 6.226 -14.677 1.00 94.81 114 CYS A CA 1
ATOM 945 C C . CYS A 1 114 ? -5.623 4.834 -15.245 1.00 94.81 114 CYS A C 1
ATOM 947 O O . CYS A 1 114 ? -6.247 4.022 -14.573 1.00 94.81 114 CYS A O 1
ATOM 949 N N . ILE A 1 115 ? -5.115 4.516 -16.443 1.00 94.31 115 ILE A N 1
ATOM 950 C CA . ILE A 1 115 ? -5.249 3.183 -17.049 1.00 94.31 115 ILE A CA 1
ATOM 951 C C . ILE A 1 115 ? -4.651 2.115 -16.130 1.00 94.31 115 ILE A C 1
ATOM 953 O O . ILE A 1 115 ? -5.306 1.114 -15.857 1.00 94.31 115 ILE A O 1
ATOM 957 N N . PHE A 1 116 ? -3.439 2.328 -15.612 1.00 95.00 116 PHE A N 1
ATOM 958 C CA . PHE A 1 116 ? -2.829 1.405 -14.655 1.00 95.00 116 PHE A CA 1
ATOM 959 C C . PHE A 1 116 ? -3.716 1.170 -13.416 1.00 95.00 116 PHE A C 1
ATOM 961 O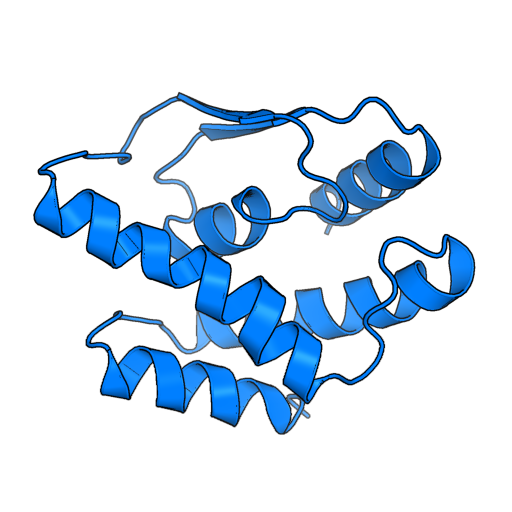 O . PHE A 1 116 ? -3.921 0.019 -13.030 1.00 95.00 116 PHE A O 1
ATOM 968 N N . LEU A 1 117 ? -4.271 2.235 -12.828 1.00 95.00 117 LEU A N 1
ATOM 969 C CA . LEU A 1 117 ? -5.147 2.160 -11.652 1.00 95.00 117 LEU A CA 1
ATOM 970 C C . LEU A 1 117 ? -6.462 1.423 -11.951 1.00 95.00 117 LEU A C 1
ATOM 972 O O . LEU A 1 117 ? -6.882 0.563 -11.178 1.00 95.00 117 LEU A O 1
ATOM 976 N N . GLU A 1 118 ? -7.072 1.679 -13.108 1.00 94.12 118 GLU A N 1
ATOM 977 C CA . GLU A 1 118 ? -8.267 0.963 -13.572 1.00 94.12 118 GLU A CA 1
ATOM 978 C C . GLU A 1 118 ? -8.001 -0.532 -13.787 1.00 94.12 118 GLU A C 1
ATOM 980 O O . GLU A 1 118 ? -8.831 -1.385 -13.467 1.00 94.12 118 GLU A O 1
ATOM 985 N N . MET A 1 119 ? -6.823 -0.880 -14.305 1.00 93.62 119 MET A N 1
ATOM 986 C CA . MET A 1 119 ? -6.420 -2.276 -14.471 1.00 93.62 119 MET A CA 1
ATOM 987 C C . MET A 1 119 ? -6.161 -2.975 -13.136 1.00 93.62 119 MET A C 1
ATOM 989 O O . MET A 1 119 ? -6.414 -4.176 -13.029 1.00 93.62 119 MET A O 1
ATOM 993 N N . LEU A 1 120 ? -5.664 -2.238 -12.141 1.00 92.06 120 LEU A N 1
ATOM 994 C CA . LEU A 1 120 ? -5.433 -2.744 -10.794 1.00 92.06 120 LEU A CA 1
ATOM 995 C C . LEU A 1 120 ? -6.753 -3.051 -10.075 1.00 92.06 120 LEU A C 1
ATOM 997 O O . LEU A 1 120 ? -6.848 -4.078 -9.421 1.00 92.06 120 LEU A O 1
ATOM 1001 N N . LYS A 1 121 ? -7.787 -2.217 -10.255 1.00 85.31 121 LYS A N 1
ATOM 1002 C CA . LYS A 1 121 ? -9.122 -2.409 -9.656 1.00 85.31 121 LYS A CA 1
ATOM 1003 C C . LYS A 1 121 ? -9.831 -3.688 -10.123 1.00 85.31 121 LYS A C 1
ATOM 1005 O O . LYS A 1 121 ? -10.661 -4.232 -9.405 1.00 85.31 121 LYS A O 1
ATOM 1010 N N . LYS A 1 122 ? -9.555 -4.151 -11.346 1.00 70.81 122 LYS A N 1
ATOM 1011 C CA . LYS A 1 122 ? -10.253 -5.286 -11.982 1.00 70.81 122 LYS A CA 1
ATOM 1012 C C . LYS A 1 122 ? -9.722 -6.669 -11.564 1.00 70.81 122 LYS A C 1
ATOM 1014 O O . LYS A 1 122 ? -10.113 -7.659 -12.183 1.00 70.81 122 LYS A O 1
ATOM 1019 N N . ARG A 1 123 ? -8.810 -6.756 -10.592 1.00 52.25 123 ARG A N 1
ATOM 1020 C CA . ARG A 1 123 ? -8.129 -7.995 -10.183 1.00 52.25 123 ARG A CA 1
ATOM 1021 C C . ARG A 1 123 ? -8.018 -8.115 -8.676 1.00 52.25 123 ARG A C 1
ATOM 1023 O O . ARG A 1 123 ? -7.988 -9.279 -8.223 1.00 52.25 123 ARG A O 1
#

Radius of gyration: 13.89 Å; Cα contacts (8 Å, |Δi|>4): 144; chains: 1; bounding box: 30×32×37 Å

Nearest PDB structures (foldseek):
  8pb8-assembly1_B  TM=4.347E-01  e=1.160E+00  Psilocybe cubensis
  8pb6-assembly1_A  TM=4.224E-01  e=1.096E+00  Psilocybe cubensis
  9fmj-assembly1_A  TM=4.203E-01  e=1.378E+00  Psilocybe cubensis
  8pb8-assembly1_A  TM=4.390E-01  e=1.944E+00  Psilocybe cubensis
  9fmi-assembly1_A  TM=4.200E-01  e=1.460E+00  Psilocybe cubensis

Sequence (123 aa):
MMNPEINILKRLCQENYIKISDKQLELFDKYLSFYLKWNNVYNLSSIRKKEEIVKKHFFDSLTLVKLFEKTNIELRNKEVADFGSGAGFPGVPLKIYYEDLINLSLIEAVQKKCIFLEMLKKR